Protein AF-A0A859FG77-F1 (afdb_monomer)

Organism: NCBI:txid2592382

Sequence (93 aa):
MTERDTLHLSIRRVFDWRGSTGIEIQPQQTDLLVYAGTIREALADLEQLMDERQQDAFIRAYKQYHIEPPMSVEEKWHIDESLQTWVAENKGS

pLDDT: mean 82.76, std 12.88, range [45.47, 94.69]

Mean predicted aligned error: 8.52 Å

Solvent-accessible surface area (backbone atoms only — not comparable to full-atom values): 5546 Å² total; per-residue (Å²): 141,65,87,87,60,56,37,48,31,42,34,33,63,43,70,50,99,84,70,49,68,32,28,38,41,31,44,76,92,54,92,57,74,33,77,23,79,39,70,68,55,27,50,52,55,44,53,52,54,34,60,74,67,68,59,56,89,74,57,74,83,36,76,45,78,45,77,48,74,80,68,54,73,64,58,50,50,55,50,54,53,52,51,53,51,52,51,61,68,59,72,78,112

Foldseek 3Di:
DDPVQEFEKEKEWDADPVRQIWIWIDTPVDPDIATDRDPVVRVVVVVVVCVVVVVDPSNPPHYDYDYDYDDDPVRVVVVVVVVVVVCVVPVVD

Radius of gyration: 16.98 Å; Cα contacts (8 Å, |Δi|>4): 112; chains: 1; bounding box: 41×40×39 Å

Structure (mmCIF, N/CA/C/O backbone):
data_AF-A0A859FG77-F1
#
_entry.id   AF-A0A859FG77-F1
#
loop_
_atom_site.group_PDB
_atom_site.id
_atom_site.type_symbol
_atom_site.label_atom_id
_atom_site.label_alt_id
_atom_site.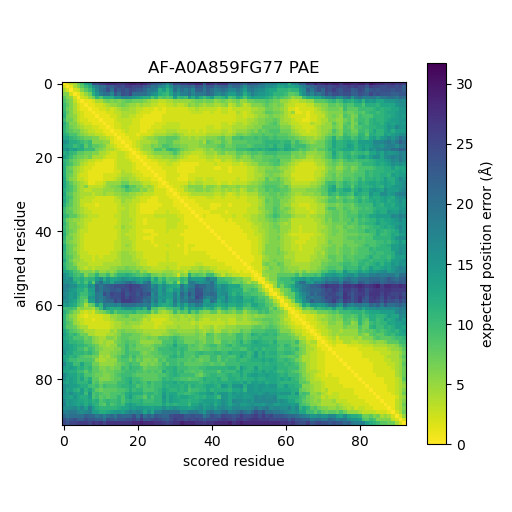label_comp_id
_atom_site.label_asym_id
_atom_site.label_entity_id
_atom_site.label_seq_id
_atom_site.pdbx_PDB_ins_code
_atom_site.Cartn_x
_atom_site.Cartn_y
_atom_site.Cartn_z
_atom_site.occupancy
_atom_site.B_iso_or_equiv
_atom_site.auth_seq_id
_atom_site.auth_comp_id
_atom_site.auth_asym_id
_atom_site.auth_atom_id
_atom_site.pdbx_PDB_model_num
ATOM 1 N N . MET A 1 1 ? 0.442 -26.409 -11.989 1.00 45.47 1 MET A N 1
ATOM 2 C CA . MET A 1 1 ? 0.573 -25.202 -11.152 1.00 45.47 1 MET A CA 1
ATOM 3 C C . MET A 1 1 ? 0.611 -24.021 -12.084 1.00 45.47 1 MET A C 1
ATOM 5 O O . MET A 1 1 ? 1.571 -23.875 -12.825 1.00 45.47 1 MET A O 1
ATOM 9 N N . THR A 1 2 ? -0.475 -23.272 -12.141 1.00 49.22 2 THR A N 1
ATOM 10 C CA . THR A 1 2 ? -0.589 -22.065 -12.963 1.00 49.22 2 THR A CA 1
ATOM 11 C C . THR A 1 2 ? -0.566 -20.867 -12.024 1.00 49.22 2 THR A C 1
ATOM 13 O O . THR A 1 2 ? -1.099 -20.982 -10.930 1.00 49.22 2 THR A O 1
ATOM 16 N N . GLU A 1 3 ? -0.026 -19.724 -12.451 1.00 53.06 3 GLU A N 1
ATOM 17 C CA . GLU A 1 3 ? -0.073 -18.410 -11.760 1.00 53.06 3 GLU A CA 1
ATOM 18 C C . GLU A 1 3 ? -1.468 -17.971 -11.260 1.00 53.06 3 GLU A C 1
ATOM 20 O O . GLU A 1 3 ? -1.600 -16.946 -10.604 1.00 53.06 3 GLU A O 1
ATOM 25 N N . ARG A 1 4 ? -2.517 -18.740 -11.560 1.00 55.16 4 ARG A N 1
ATOM 26 C CA . ARG A 1 4 ? -3.922 -18.462 -11.265 1.00 55.16 4 ARG A CA 1
ATOM 27 C C . ARG A 1 4 ? -4.292 -18.490 -9.776 1.00 55.16 4 ARG A C 1
ATOM 29 O O . ARG A 1 4 ? -5.380 -18.028 -9.462 1.00 55.16 4 ARG A O 1
ATOM 36 N N . ASP A 1 5 ? -3.405 -18.954 -8.891 1.00 65.94 5 ASP A N 1
ATOM 37 C CA . ASP A 1 5 ? -3.727 -19.181 -7.469 1.00 65.94 5 ASP A CA 1
ATOM 38 C C . ASP A 1 5 ? -2.963 -18.254 -6.490 1.00 65.94 5 ASP A C 1
ATOM 40 O O . ASP A 1 5 ? -3.002 -18.470 -5.277 1.00 65.94 5 ASP A O 1
ATOM 44 N N . THR A 1 6 ? -2.251 -17.231 -6.983 1.00 74.81 6 THR A N 1
ATOM 45 C CA . THR A 1 6 ? -1.498 -16.276 -6.141 1.00 74.81 6 THR A CA 1
ATOM 46 C C . THR A 1 6 ? -2.319 -15.020 -5.850 1.00 74.81 6 THR A C 1
ATOM 48 O O . THR A 1 6 ? -2.808 -14.366 -6.772 1.00 74.81 6 THR A O 1
ATOM 51 N N . LEU A 1 7 ? -2.410 -14.616 -4.576 1.00 80.44 7 LEU A N 1
ATOM 52 C CA . LEU A 1 7 ? -2.961 -13.307 -4.215 1.00 80.44 7 LEU A CA 1
ATOM 53 C C . LEU A 1 7 ? -1.922 -12.220 -4.433 1.00 80.44 7 LEU A C 1
ATOM 55 O O . LEU A 1 7 ? -0.870 -12.240 -3.793 1.00 80.44 7 LEU A O 1
ATOM 59 N N . HIS A 1 8 ? -2.238 -11.236 -5.266 1.00 87.75 8 HIS A N 1
ATOM 60 C CA . HIS A 1 8 ? -1.383 -10.068 -5.433 1.00 87.75 8 HIS A CA 1
ATOM 61 C C . HIS A 1 8 ? -1.880 -8.954 -4.519 1.00 87.75 8 HIS A C 1
ATOM 63 O O . HIS A 1 8 ? -2.993 -8.460 -4.684 1.00 87.75 8 HIS A O 1
ATOM 69 N N . LEU A 1 9 ? -1.054 -8.577 -3.548 1.00 89.69 9 LEU A N 1
ATOM 70 C CA . LEU A 1 9 ? -1.355 -7.560 -2.547 1.00 89.69 9 LEU A CA 1
ATOM 71 C C . LEU A 1 9 ? -0.496 -6.329 -2.807 1.00 89.69 9 LEU A C 1
ATOM 73 O O . LEU A 1 9 ? 0.725 -6.390 -2.660 1.00 89.69 9 LEU A O 1
ATOM 77 N N . SER A 1 10 ? -1.128 -5.214 -3.150 1.00 92.88 10 SER A N 1
ATOM 78 C CA . SER A 1 10 ? -0.485 -3.905 -3.093 1.00 92.88 10 SER A CA 1
ATOM 79 C C . SER A 1 10 ? -0.435 -3.444 -1.637 1.00 92.88 10 SER A C 1
ATOM 81 O O . SER A 1 10 ? -1.448 -3.480 -0.940 1.00 92.88 10 SER A O 1
ATOM 83 N N . ILE A 1 11 ? 0.745 -3.044 -1.170 1.00 93.06 11 ILE A N 1
ATOM 84 C CA . ILE A 1 11 ? 0.985 -2.523 0.177 1.00 93.06 11 ILE A CA 1
ATOM 85 C C . ILE A 1 11 ? 1.621 -1.152 0.041 1.00 93.06 11 ILE A C 1
ATOM 87 O O . ILE A 1 11 ? 2.680 -1.032 -0.573 1.00 93.06 11 ILE A O 1
ATOM 91 N N . ARG A 1 12 ? 1.046 -0.142 0.692 1.00 92.38 12 ARG A N 1
ATOM 92 C CA . ARG A 1 12 ? 1.660 1.186 0.766 1.00 92.38 12 ARG A CA 1
ATOM 93 C C . ARG A 1 12 ? 1.606 1.771 2.164 1.00 92.38 12 ARG A C 1
ATOM 95 O O . ARG A 1 12 ? 0.742 1.436 2.976 1.00 92.38 12 ARG A O 1
ATOM 102 N N . ARG A 1 13 ? 2.538 2.680 2.441 1.00 90.94 13 ARG A N 1
ATOM 103 C CA . ARG A 1 13 ? 2.490 3.506 3.648 1.00 90.94 13 ARG A CA 1
ATOM 104 C C . ARG A 1 13 ? 1.563 4.690 3.402 1.00 90.94 13 ARG A C 1
ATOM 106 O O . ARG A 1 13 ? 1.692 5.363 2.385 1.00 90.94 13 ARG A O 1
ATOM 113 N N . VAL A 1 14 ? 0.668 4.956 4.344 1.00 90.19 14 VAL A N 1
ATOM 114 C CA . VAL A 1 14 ? -0.295 6.061 4.260 1.00 90.19 14 VAL A CA 1
ATOM 115 C C . VAL A 1 14 ? -0.185 6.987 5.460 1.00 90.19 14 VAL A C 1
ATOM 117 O O . VAL A 1 14 ? 0.316 6.601 6.520 1.00 90.19 14 VAL A O 1
ATOM 120 N N . PHE A 1 15 ? -0.661 8.214 5.275 1.00 88.19 15 PHE A N 1
ATOM 121 C CA . PHE A 1 15 ? -0.679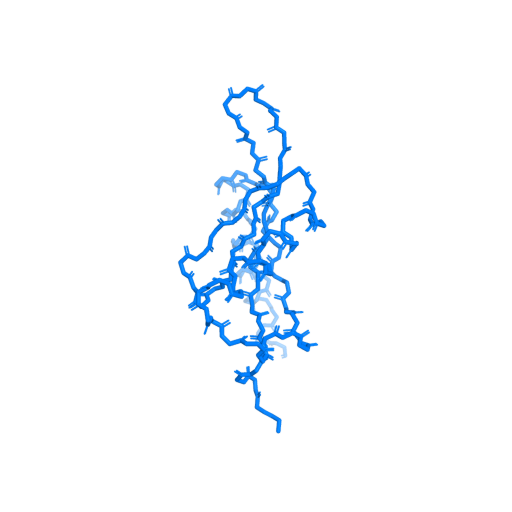 9.258 6.289 1.00 88.19 15 PHE A CA 1
ATOM 122 C C . PHE A 1 15 ? -2.101 9.800 6.401 1.00 88.19 15 PHE A C 1
ATOM 124 O O . PHE A 1 15 ? -2.729 10.086 5.382 1.00 88.19 15 PHE A O 1
ATOM 131 N N . ASP A 1 16 ? -2.621 9.920 7.619 1.00 84.12 16 ASP A N 1
ATOM 132 C CA . ASP A 1 16 ? -3.912 10.568 7.834 1.00 84.12 16 ASP A CA 1
ATOM 133 C C . ASP A 1 16 ? -3.768 12.103 7.870 1.00 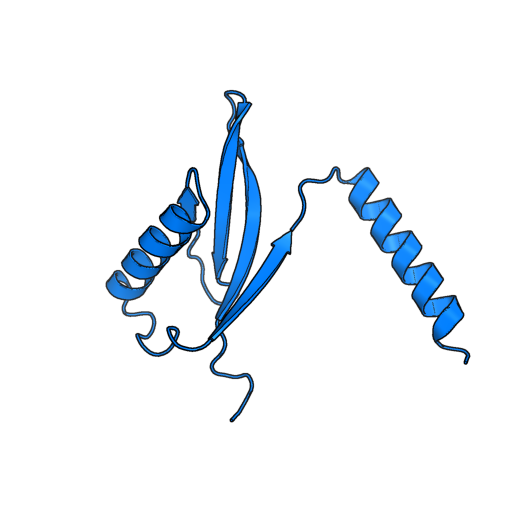84.12 16 ASP A C 1
ATOM 135 O O . ASP A 1 16 ? -2.671 12.667 7.905 1.00 84.12 16 ASP A O 1
ATOM 139 N N . TRP A 1 17 ? -4.902 12.801 7.898 1.00 83.62 17 TRP A N 1
ATOM 140 C CA . TRP A 1 17 ? -4.954 14.266 7.976 1.00 83.62 17 TRP A CA 1
ATOM 141 C C . TRP A 1 17 ? -4.403 14.848 9.291 1.00 83.62 17 TRP A C 1
ATOM 143 O O . TRP A 1 17 ? -4.220 16.060 9.392 1.00 83.62 17 TRP A O 1
ATOM 153 N N . ARG A 1 18 ? -4.148 14.010 10.304 1.00 88.31 18 ARG A N 1
ATOM 154 C CA . ARG A 1 18 ? -3.517 14.374 11.582 1.00 88.31 18 ARG A CA 1
ATOM 155 C C . ARG A 1 18 ? -2.013 14.083 11.594 1.00 88.31 18 ARG A C 1
ATOM 157 O O . ARG A 1 18 ? -1.367 14.349 12.604 1.00 88.31 18 ARG A O 1
ATOM 164 N N . GLY A 1 19 ? -1.454 13.565 10.499 1.00 82.12 19 GLY A N 1
ATOM 165 C CA . GLY A 1 19 ? -0.052 13.163 10.400 1.00 82.12 19 GLY A CA 1
ATOM 166 C C . GLY A 1 19 ? 0.253 11.788 11.009 1.00 82.12 19 GLY A C 1
ATOM 167 O O . GLY A 1 19 ? 1.423 11.418 11.105 1.00 82.12 19 GLY A O 1
ATOM 168 N N . SER A 1 20 ? -0.760 11.019 11.415 1.00 87.25 20 SER A N 1
ATOM 169 C CA . SER A 1 20 ? -0.586 9.629 11.847 1.00 87.25 20 SER A CA 1
ATOM 170 C C . SER A 1 20 ? -0.174 8.771 10.654 1.00 87.25 20 SER A C 1
ATOM 172 O O . SER A 1 20 ? -0.637 8.995 9.537 1.00 87.25 20 SER A O 1
ATOM 174 N N . THR A 1 21 ? 0.668 7.763 10.879 1.00 90.31 21 THR A N 1
ATOM 175 C CA . THR A 1 21 ? 1.104 6.845 9.816 1.00 90.31 21 THR A CA 1
ATOM 176 C C . THR A 1 21 ? 0.401 5.502 9.923 1.00 90.31 21 THR A C 1
ATOM 178 O O . THR A 1 21 ? 0.243 4.992 11.030 1.00 90.31 21 THR A O 1
ATOM 181 N N . GLY A 1 22 ? 0.090 4.892 8.787 1.00 92.38 22 GLY A N 1
ATOM 182 C CA . GLY A 1 22 ? -0.476 3.552 8.721 1.00 92.38 22 GLY A CA 1
ATOM 183 C C . GLY A 1 22 ? -0.017 2.780 7.493 1.00 92.38 22 GLY A C 1
ATOM 184 O O . GLY A 1 22 ? 0.828 3.230 6.712 1.00 92.38 22 GLY A O 1
ATOM 185 N N . ILE A 1 23 ? -0.597 1.600 7.348 1.00 94.12 23 ILE A N 1
ATOM 186 C CA . ILE A 1 23 ? -0.455 0.710 6.209 1.00 94.12 23 ILE A CA 1
ATOM 187 C C . ILE A 1 23 ? -1.806 0.611 5.527 1.00 94.12 23 ILE A C 1
ATOM 189 O O . ILE A 1 23 ? -2.826 0.410 6.182 1.00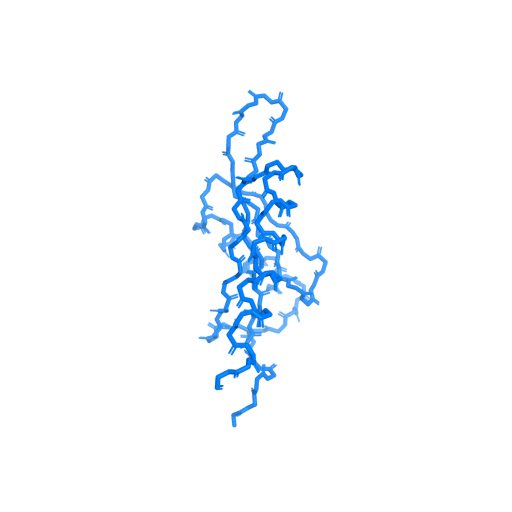 94.12 23 ILE A O 1
ATOM 193 N N . GLU A 1 24 ? -1.778 0.720 4.212 1.00 94.69 24 GLU A N 1
ATOM 194 C CA . GLU A 1 24 ? -2.886 0.351 3.353 1.00 94.69 24 GLU A CA 1
ATOM 195 C C . GLU A 1 24 ? -2.521 -0.936 2.614 1.00 94.69 24 GLU A C 1
ATOM 197 O O . GLU A 1 24 ? -1.400 -1.069 2.109 1.00 94.69 24 GLU A O 1
ATOM 202 N N . ILE A 1 25 ? -3.459 -1.883 2.573 1.00 93.81 25 ILE A N 1
ATOM 203 C CA . ILE A 1 25 ? -3.337 -3.111 1.792 1.00 93.81 25 ILE A CA 1
ATOM 204 C C . ILE A 1 25 ? -4.562 -3.304 0.900 1.00 93.81 25 ILE A C 1
ATOM 206 O O . ILE A 1 25 ? -5.703 -3.154 1.344 1.00 93.81 25 ILE A O 1
ATOM 210 N N . GLN A 1 26 ? -4.307 -3.653 -0.359 1.00 92.56 26 GLN A N 1
ATOM 211 C CA . GLN A 1 26 ? -5.329 -3.879 -1.374 1.00 92.56 26 GLN A CA 1
ATOM 212 C C . GLN A 1 26 ? -4.999 -5.126 -2.201 1.00 92.56 26 GLN A C 1
ATOM 214 O O . GLN A 1 26 ? -3.942 -5.168 -2.839 1.00 92.56 26 GLN A O 1
ATOM 219 N N . PRO A 1 27 ? -5.885 -6.132 -2.262 1.00 89.31 27 PRO A N 1
ATOM 220 C CA . PRO A 1 27 ? -5.777 -7.185 -3.260 1.00 89.31 27 PRO A CA 1
ATOM 221 C C . PRO A 1 27 ? -6.111 -6.644 -4.651 1.00 89.31 27 PRO A C 1
ATOM 223 O O . PRO A 1 27 ? -7.169 -6.050 -4.850 1.00 89.31 27 PRO A O 1
ATOM 226 N N . GLN A 1 28 ? -5.244 -6.891 -5.634 1.00 86.31 28 GLN A N 1
ATOM 227 C CA . GLN A 1 28 ? -5.386 -6.344 -6.993 1.00 86.31 28 GLN A CA 1
ATOM 228 C C . GLN A 1 28 ? -6.637 -6.843 -7.732 1.00 86.31 28 GLN A C 1
ATOM 230 O O . GLN A 1 28 ? -7.103 -6.205 -8.671 1.00 86.31 28 GLN A O 1
ATOM 235 N N . GLN A 1 29 ? -7.178 -7.990 -7.322 1.00 81.38 29 GLN A N 1
ATOM 236 C CA . GLN A 1 29 ? -8.335 -8.635 -7.940 1.00 81.38 29 GLN A CA 1
ATOM 237 C C . GLN A 1 29 ? -9.672 -8.220 -7.307 1.00 81.38 29 GLN A C 1
ATOM 239 O O . GLN A 1 29 ? -10.720 -8.687 -7.748 1.00 81.38 29 GLN A O 1
ATOM 244 N N . THR A 1 30 ? -9.655 -7.382 -6.265 1.00 81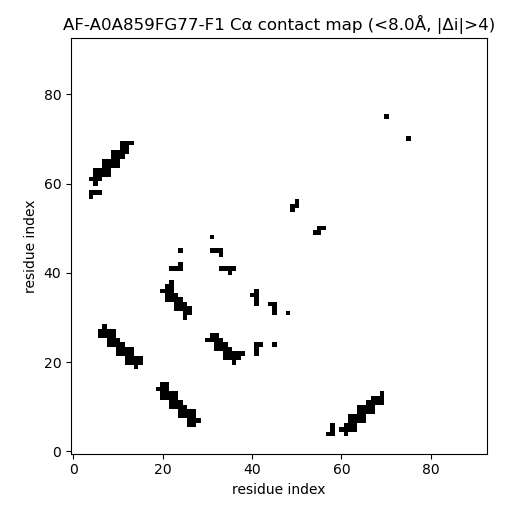.62 30 THR A N 1
ATOM 245 C CA . THR A 1 30 ? -10.849 -7.052 -5.473 1.00 81.62 30 THR A CA 1
ATOM 246 C C . THR A 1 30 ? -10.974 -5.551 -5.227 1.00 81.62 30 THR A C 1
ATOM 248 O O . THR A 1 30 ? -10.006 -4.800 -5.319 1.00 81.62 30 THR A O 1
ATOM 251 N N . ASP A 1 31 ? -12.174 -5.121 -4.853 1.00 85.62 31 ASP A N 1
ATOM 252 C CA . ASP A 1 31 ? -12.472 -3.776 -4.355 1.00 85.62 31 ASP A CA 1
ATOM 253 C C . ASP A 1 31 ? -12.181 -3.612 -2.850 1.00 85.62 31 ASP A C 1
ATOM 255 O O . ASP A 1 31 ? -12.478 -2.566 -2.273 1.00 85.62 31 ASP A O 1
ATOM 259 N N . LEU A 1 32 ? -11.626 -4.640 -2.196 1.00 89.25 32 LEU A N 1
ATOM 260 C CA . LEU A 1 32 ? -11.311 -4.603 -0.774 1.00 89.25 32 LEU A CA 1
ATOM 261 C C . LEU A 1 32 ? -10.104 -3.709 -0.504 1.00 89.25 32 LEU A C 1
ATOM 263 O O . LEU A 1 32 ? -9.082 -3.795 -1.179 1.00 89.25 32 LEU A O 1
ATOM 267 N N . LEU A 1 33 ? -10.217 -2.888 0.534 1.00 91.81 33 LEU A N 1
ATOM 268 C CA . LEU A 1 33 ? -9.166 -1.987 0.976 1.00 91.81 33 LEU A CA 1
ATOM 269 C C . LEU A 1 33 ? -9.145 -1.961 2.498 1.00 91.81 33 LEU A C 1
ATOM 271 O O . LEU A 1 33 ? -10.183 -1.741 3.124 1.00 91.81 33 LEU A O 1
ATOM 275 N N . VAL A 1 34 ? -7.972 -2.171 3.088 1.00 93.75 34 VAL A N 1
ATOM 276 C CA . VAL A 1 34 ? -7.800 -2.189 4.543 1.00 93.75 34 VAL A CA 1
ATOM 277 C C . VAL A 1 34 ? -6.740 -1.184 4.960 1.00 93.75 34 VAL A C 1
ATOM 279 O O . VAL A 1 34 ? -5.664 -1.126 4.367 1.00 93.75 34 VAL A O 1
ATOM 282 N N . TYR A 1 35 ? -7.048 -0.433 6.017 1.00 94.06 35 TYR A N 1
ATOM 283 C CA . TYR A 1 35 ? -6.153 0.519 6.663 1.00 94.06 35 TYR A CA 1
ATOM 284 C C . TYR A 1 35 ? -5.885 0.083 8.099 1.00 94.06 35 TYR A C 1
ATOM 286 O O . TYR A 1 35 ? -6.827 -0.062 8.873 1.00 94.06 35 TYR A O 1
ATOM 294 N N . ALA A 1 36 ? -4.616 -0.067 8.477 1.00 94.19 36 ALA A N 1
ATOM 295 C CA . ALA A 1 36 ? -4.249 -0.415 9.847 1.00 94.19 36 ALA A CA 1
ATOM 296 C C . ALA A 1 36 ? -2.938 0.242 10.296 1.00 94.19 36 ALA A C 1
ATOM 298 O O . ALA A 1 36 ? -2.187 0.791 9.488 1.00 94.19 36 ALA A O 1
ATOM 299 N N . GLY A 1 37 ? -2.638 0.181 11.596 1.00 92.12 37 GLY A N 1
ATOM 300 C CA . GLY A 1 37 ? -1.385 0.709 12.142 1.00 92.12 37 GLY A CA 1
ATOM 301 C C . GLY A 1 37 ? -0.173 -0.132 11.740 1.00 92.12 37 GLY A C 1
ATOM 302 O O . GLY A 1 37 ? 0.938 0.382 11.597 1.00 92.12 37 GLY A O 1
ATOM 303 N N . THR A 1 38 ? -0.384 -1.429 11.518 1.00 91.62 38 THR A N 1
ATOM 304 C CA . THR A 1 38 ? 0.667 -2.383 11.157 1.00 91.62 38 THR A CA 1
ATOM 305 C C . THR A 1 38 ? 0.237 -3.319 10.027 1.00 91.62 38 THR A C 1
ATOM 307 O O . THR A 1 38 ? -0.944 -3.585 9.830 1.00 91.62 38 THR A O 1
ATOM 310 N N . ILE A 1 39 ? 1.214 -3.900 9.316 1.00 90.19 39 ILE A N 1
ATOM 311 C CA . ILE A 1 39 ? 0.960 -4.934 8.291 1.00 90.19 39 ILE A CA 1
ATOM 312 C C . ILE A 1 39 ? 0.211 -6.133 8.889 1.00 90.19 39 ILE A C 1
ATOM 314 O O . ILE A 1 39 ? -0.626 -6.735 8.227 1.00 90.19 39 ILE A O 1
ATOM 318 N N . ARG A 1 40 ? 0.512 -6.494 10.143 1.00 91.69 40 ARG A N 1
ATOM 319 C CA . ARG A 1 40 ? -0.111 -7.642 10.809 1.00 91.69 40 ARG A CA 1
ATOM 320 C C . ARG A 1 40 ? -1.609 -7.430 11.008 1.00 91.69 40 ARG A C 1
ATOM 322 O O . ARG A 1 40 ? -2.378 -8.330 10.701 1.00 91.69 40 ARG A O 1
ATOM 329 N N . GLU A 1 41 ? -1.989 -6.262 11.515 1.00 94.31 41 GLU A N 1
ATOM 330 C CA . GLU A 1 41 ? -3.394 -5.878 11.684 1.00 94.31 41 GLU A CA 1
ATOM 331 C C . GLU A 1 41 ? -4.092 -5.815 10.324 1.00 94.31 41 GLU A C 1
ATOM 333 O O . GLU A 1 41 ? -5.123 -6.447 10.143 1.00 94.31 41 GLU A O 1
ATOM 338 N N . ALA A 1 42 ? -3.460 -5.179 9.331 1.00 92.12 42 ALA A N 1
ATOM 339 C CA . ALA A 1 42 ? -4.023 -5.064 7.988 1.00 92.12 42 ALA A CA 1
ATOM 340 C C . ALA A 1 42 ? -4.297 -6.433 7.337 1.00 92.12 42 ALA A C 1
ATOM 342 O O . ALA A 1 42 ? -5.309 -6.617 6.668 1.00 92.12 42 ALA A O 1
ATOM 343 N N . LEU A 1 43 ? -3.40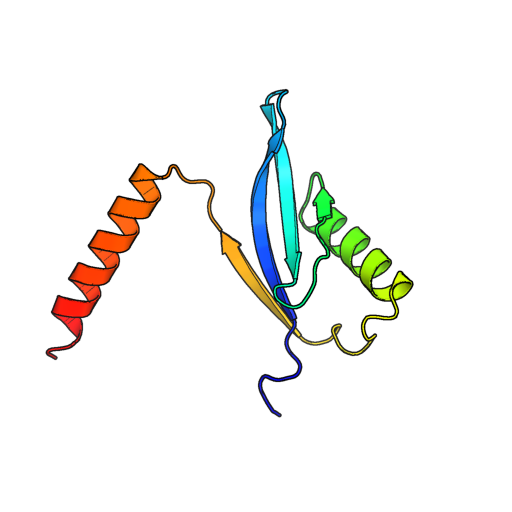5 -7.411 7.529 1.00 90.50 43 LEU A N 1
ATOM 344 C CA . LEU A 1 43 ? -3.596 -8.769 7.017 1.00 90.50 43 LEU A CA 1
ATOM 345 C C . LEU A 1 43 ? -4.707 -9.523 7.753 1.00 90.50 43 LEU A C 1
ATOM 347 O O . LEU A 1 43 ? -5.449 -10.252 7.103 1.00 90.50 43 LEU A O 1
ATOM 351 N N . ALA A 1 44 ? -4.816 -9.361 9.074 1.00 90.69 44 ALA A N 1
ATOM 352 C CA . ALA A 1 44 ? -5.864 -10.004 9.863 1.00 90.69 44 ALA A CA 1
ATOM 353 C C . ALA A 1 44 ? -7.254 -9.474 9.478 1.00 90.69 44 ALA A C 1
ATOM 355 O O . ALA A 1 44 ? -8.162 -10.261 9.213 1.00 90.69 44 ALA A O 1
ATOM 356 N N . ASP A 1 45 ? -7.387 -8.152 9.365 1.00 92.88 45 ASP A N 1
ATOM 357 C CA . ASP A 1 45 ? -8.625 -7.494 8.947 1.00 92.88 45 ASP A CA 1
ATOM 358 C C . ASP A 1 45 ? -8.998 -7.879 7.506 1.00 92.88 45 ASP A C 1
ATOM 360 O O . ASP A 1 45 ? -10.160 -8.156 7.207 1.00 92.88 45 ASP A O 1
ATOM 364 N N . LEU A 1 46 ? -8.010 -7.959 6.605 1.00 89.62 46 LEU A N 1
ATOM 365 C CA . LEU A 1 46 ? -8.231 -8.395 5.227 1.00 89.62 46 LEU A CA 1
ATOM 366 C C . LEU A 1 46 ? -8.710 -9.850 5.156 1.00 89.62 46 LEU A C 1
ATOM 368 O O . LEU A 1 46 ? -9.649 -10.142 4.421 1.00 89.62 46 LEU A O 1
ATOM 372 N N . GLU A 1 47 ? -8.089 -10.757 5.914 1.00 86.94 47 GLU A N 1
ATOM 373 C CA . GLU A 1 47 ? -8.509 -12.162 5.975 1.00 86.94 47 GLU A CA 1
ATOM 374 C C . GLU A 1 47 ? -9.952 -12.293 6.473 1.00 86.94 47 GLU A C 1
ATOM 376 O O . GLU A 1 47 ? -10.734 -13.031 5.874 1.00 86.94 47 GLU A O 1
ATOM 381 N N . GLN A 1 48 ? -10.334 -11.519 7.494 1.00 88.31 48 GLN A N 1
ATOM 382 C CA . GLN A 1 48 ? -11.712 -11.486 7.979 1.00 88.31 48 GLN A CA 1
ATOM 383 C C . GLN A 1 48 ? -12.692 -10.995 6.898 1.00 88.31 48 GLN A C 1
ATOM 385 O O . GLN A 1 48 ? -13.721 -11.629 6.665 1.00 88.31 48 GLN A O 1
ATOM 390 N N . LEU A 1 49 ? -12.376 -9.897 6.206 1.00 88.00 49 LEU A N 1
ATOM 391 C CA . LEU A 1 49 ? -13.245 -9.340 5.161 1.00 88.00 49 LEU A CA 1
ATOM 392 C C . LEU A 1 49 ? -13.406 -10.280 3.959 1.00 88.00 49 LEU A C 1
ATOM 394 O O . LEU A 1 49 ? -14.491 -10.371 3.380 1.00 88.00 49 LEU A O 1
ATOM 398 N N . MET A 1 50 ? -12.336 -10.976 3.572 1.00 83.56 50 MET A N 1
ATOM 399 C CA . MET A 1 50 ? -12.378 -11.959 2.487 1.00 83.56 50 MET A CA 1
ATOM 400 C C . MET A 1 50 ? -13.244 -13.170 2.857 1.00 83.56 50 MET A C 1
ATOM 402 O O . MET A 1 50 ? -14.047 -13.618 2.033 1.00 83.56 50 MET A O 1
ATOM 406 N N . ASP A 1 51 ? -13.143 -13.642 4.105 1.00 83.69 51 ASP A N 1
ATOM 407 C CA . ASP A 1 51 ? -13.983 -14.720 4.634 1.00 83.69 51 ASP A CA 1
ATOM 408 C C . ASP A 1 51 ? -15.471 -14.319 4.651 1.00 83.69 51 ASP A C 1
ATOM 410 O O . ASP A 1 51 ? -16.325 -15.080 4.188 1.00 83.69 51 ASP A O 1
ATOM 414 N N . GLU A 1 52 ? -15.795 -13.108 5.122 1.00 84.00 52 GLU A N 1
ATOM 415 C CA . GLU A 1 52 ? -17.170 -12.587 5.180 1.00 84.00 52 GLU A CA 1
ATOM 416 C C . GLU A 1 52 ? -17.822 -12.474 3.794 1.00 84.00 52 GLU A C 1
ATOM 418 O O . GLU A 1 52 ? -19.019 -12.731 3.642 1.00 84.00 52 GLU A O 1
ATOM 423 N N . ARG A 1 53 ? -17.044 -12.123 2.761 1.00 78.06 53 ARG A N 1
ATOM 424 C CA . ARG A 1 53 ? -17.542 -11.981 1.384 1.00 78.06 53 ARG A CA 1
ATOM 425 C C . ARG A 1 53 ? -17.589 -13.291 0.594 1.00 78.06 53 ARG A C 1
ATOM 427 O O . ARG A 1 53 ? -17.922 -13.252 -0.590 1.00 78.06 53 ARG A O 1
ATOM 434 N N . GLN A 1 54 ? -17.259 -14.430 1.213 1.00 70.56 54 GLN A N 1
ATOM 435 C CA . GLN A 1 54 ? -17.076 -15.718 0.527 1.00 70.56 54 GLN A CA 1
ATOM 436 C C . GLN A 1 54 ? -16.132 -15.605 -0.686 1.00 70.56 54 GLN A C 1
ATOM 438 O O . GLN A 1 54 ? -16.261 -16.352 -1.656 1.00 70.56 54 GLN A O 1
ATOM 443 N N . GLN A 1 55 ? -15.185 -14.659 -0.646 1.00 65.81 55 GLN A N 1
ATOM 444 C CA . GLN A 1 55 ? -14.170 -14.484 -1.682 1.00 65.81 55 GLN A CA 1
ATOM 445 C C . GLN A 1 55 ? -13.056 -15.504 -1.425 1.00 65.81 55 GLN A C 1
ATOM 447 O O . GLN A 1 55 ? -12.014 -15.186 -0.868 1.00 65.81 55 GLN A O 1
ATOM 452 N N . ASP A 1 56 ? -13.373 -16.754 -1.771 1.00 59.94 56 ASP A N 1
ATOM 453 C CA . ASP A 1 56 ? -12.548 -17.962 -1.797 1.00 59.94 56 ASP A CA 1
ATOM 454 C C . ASP A 1 56 ? -11.503 -18.147 -0.677 1.00 59.94 56 ASP A C 1
ATOM 456 O O . ASP A 1 56 ? -10.401 -17.598 -0.671 1.00 59.94 56 ASP A O 1
ATOM 460 N N . ALA A 1 57 ? -11.774 -19.144 0.172 1.00 53.00 57 ALA A N 1
ATOM 461 C CA . ALA A 1 57 ? -10.843 -19.748 1.129 1.00 53.00 57 ALA A CA 1
ATOM 462 C C . ALA A 1 57 ? -9.544 -20.317 0.499 1.00 53.00 57 ALA A C 1
ATOM 464 O O . ALA A 1 57 ? -8.632 -20.728 1.220 1.00 53.00 57 ALA A O 1
ATOM 465 N N . PHE A 1 58 ? -9.441 -20.351 -0.836 1.00 49.16 58 PHE A N 1
ATOM 466 C CA . PHE A 1 58 ? -8.309 -20.907 -1.585 1.00 49.16 58 PHE A CA 1
ATOM 467 C C . PHE A 1 58 ? -7.085 -19.972 -1.635 1.00 49.16 58 PHE A C 1
ATOM 469 O O . PHE A 1 58 ? -5.962 -20.418 -1.865 1.00 49.16 58 PHE A O 1
ATOM 476 N N . ILE A 1 59 ? -7.274 -18.687 -1.323 1.00 54.56 59 ILE A N 1
ATOM 477 C CA . ILE A 1 59 ? -6.277 -17.610 -1.450 1.00 54.56 59 ILE A CA 1
ATOM 478 C C . ILE A 1 59 ? -5.273 -17.584 -0.261 1.00 54.56 59 ILE A C 1
ATOM 480 O O . ILE A 1 59 ? -4.560 -16.620 0.006 1.00 54.56 59 ILE A O 1
ATOM 484 N N . ARG A 1 60 ? -5.183 -18.668 0.516 1.00 56.50 60 ARG A N 1
ATOM 485 C CA . ARG A 1 60 ? -4.372 -18.696 1.749 1.00 56.50 60 ARG A CA 1
ATOM 486 C C . ARG A 1 60 ? -2.943 -19.211 1.568 1.00 56.50 60 ARG A C 1
ATOM 488 O O . ARG A 1 60 ? -2.123 -18.989 2.454 1.00 56.50 60 ARG A O 1
ATOM 495 N N . ALA A 1 61 ? -2.616 -19.871 0.455 1.00 59.28 61 ALA A N 1
ATOM 496 C CA . ALA A 1 61 ? -1.318 -20.539 0.317 1.00 59.28 61 ALA A CA 1
ATOM 497 C C . ALA A 1 61 ? -0.188 -19.626 -0.196 1.00 59.28 61 ALA A C 1
ATOM 499 O O . ALA A 1 61 ? 0.946 -19.763 0.262 1.00 59.28 61 ALA A O 1
ATOM 500 N N . TYR A 1 62 ? -0.474 -18.685 -1.105 1.00 65.44 62 TYR A N 1
ATOM 501 C CA . TYR A 1 62 ? 0.559 -17.859 -1.739 1.00 65.44 62 TYR A CA 1
ATOM 502 C C . TYR A 1 62 ? 0.126 -16.396 -1.869 1.00 65.44 62 TYR A C 1
ATOM 504 O O . TYR A 1 62 ? -0.840 -16.072 -2.556 1.00 65.44 62 TYR A O 1
ATOM 512 N N . LYS A 1 63 ? 0.879 -15.508 -1.210 1.00 77.00 63 LYS A N 1
ATOM 513 C CA . LYS A 1 63 ? 0.721 -14.050 -1.277 1.00 77.00 63 LYS A CA 1
ATOM 514 C C . LYS A 1 63 ? 1.961 -13.455 -1.941 1.00 77.00 63 LYS A C 1
ATOM 516 O O . LYS A 1 63 ? 3.075 -13.674 -1.465 1.00 77.00 63 LYS A O 1
ATOM 521 N N . GLN A 1 64 ? 1.771 -12.699 -3.015 1.00 86.25 64 GLN A N 1
ATOM 522 C CA . GLN A 1 64 ? 2.800 -11.867 -3.623 1.00 86.25 64 GLN A CA 1
ATOM 523 C C . GLN A 1 64 ? 2.561 -10.417 -3.219 1.00 86.25 64 GLN A C 1
ATOM 525 O O . GLN A 1 64 ? 1.493 -9.857 -3.457 1.00 86.25 64 GLN A O 1
ATOM 530 N N . TYR A 1 65 ? 3.576 -9.810 -2.617 1.00 87.88 65 TYR A N 1
ATOM 531 C CA . TYR A 1 65 ? 3.507 -8.439 -2.137 1.00 87.88 65 TYR A CA 1
ATOM 532 C C . TYR A 1 65 ? 4.135 -7.492 -3.152 1.00 87.88 65 TYR A C 1
ATOM 534 O O . TYR A 1 65 ? 5.295 -7.654 -3.532 1.00 87.88 65 TYR A O 1
ATOM 542 N N . HIS A 1 66 ? 3.372 -6.489 -3.561 1.00 90.25 66 HIS A N 1
ATOM 543 C CA . HIS A 1 66 ? 3.851 -5.337 -4.300 1.00 90.25 66 HIS A CA 1
ATOM 544 C C . HIS A 1 66 ? 3.923 -4.155 -3.334 1.00 90.25 66 HIS A C 1
ATOM 546 O O . HIS A 1 66 ? 2.897 -3.654 -2.883 1.00 90.25 66 HIS A O 1
ATOM 552 N N . ILE A 1 67 ? 5.138 -3.756 -2.962 1.00 87.94 67 ILE A N 1
ATOM 553 C CA . ILE A 1 67 ? 5.354 -2.657 -2.018 1.00 87.94 67 ILE A CA 1
ATOM 554 C C . ILE A 1 67 ? 5.473 -1.360 -2.812 1.00 87.94 67 ILE A C 1
ATOM 556 O O . ILE A 1 67 ? 6.428 -1.185 -3.565 1.00 87.94 67 ILE A O 1
ATOM 560 N N . GLU A 1 68 ? 4.533 -0.448 -2.600 1.00 85.50 68 GLU A N 1
ATOM 561 C CA . GLU A 1 68 ? 4.578 0.910 -3.127 1.00 85.50 68 GLU A CA 1
ATOM 562 C C . GLU A 1 68 ? 5.236 1.829 -2.085 1.00 85.50 68 GLU A C 1
ATOM 564 O O . GLU A 1 68 ? 4.664 2.083 -1.014 1.00 85.50 68 GLU A O 1
ATOM 569 N N . PRO A 1 69 ? 6.467 2.301 -2.342 1.00 81.44 69 PRO A N 1
ATOM 570 C CA . 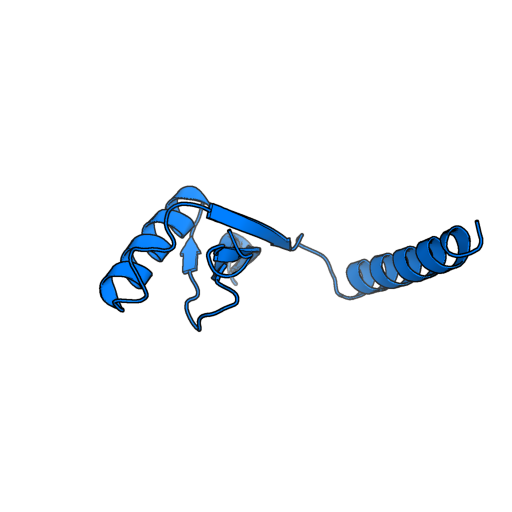PRO A 1 69 ? 7.155 3.186 -1.418 1.00 81.44 69 PRO A CA 1
ATOM 571 C C . PRO A 1 69 ? 6.458 4.55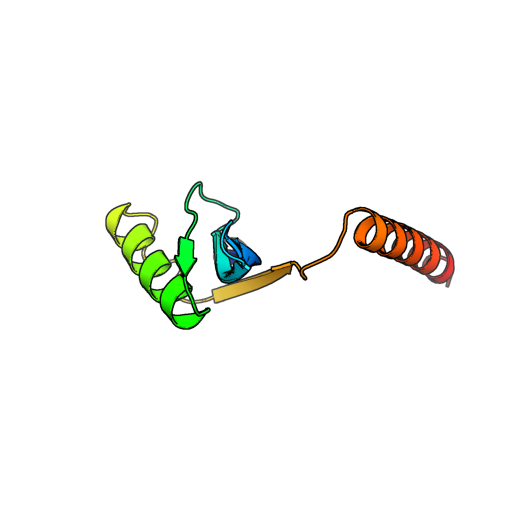6 -1.356 1.00 81.44 69 PRO A C 1
ATOM 573 O O . PRO A 1 69 ? 5.941 5.033 -2.367 1.00 81.44 69 PRO A O 1
ATOM 576 N N . PRO A 1 70 ? 6.459 5.223 -0.186 1.00 78.38 70 PRO A N 1
ATOM 577 C CA . PRO A 1 70 ? 5.978 6.592 -0.091 1.00 78.38 70 PRO A CA 1
ATOM 578 C C . PRO A 1 70 ? 6.927 7.496 -0.876 1.00 78.38 70 PRO A C 1
ATOM 580 O O . PRO A 1 70 ? 8.105 7.597 -0.536 1.00 78.38 70 PRO A O 1
ATOM 583 N N . MET A 1 71 ? 6.414 8.129 -1.925 1.00 83.56 71 MET A N 1
ATOM 584 C CA . MET A 1 71 ? 7.199 9.011 -2.779 1.00 83.56 71 MET A CA 1
ATOM 585 C C . MET A 1 71 ? 6.331 10.109 -3.380 1.00 83.56 71 MET A C 1
ATOM 587 O O . MET A 1 71 ? 5.122 9.935 -3.563 1.00 83.56 71 MET A O 1
ATOM 591 N N . SER A 1 72 ? 6.948 11.245 -3.681 1.00 84.00 72 SER A N 1
ATOM 592 C CA . SER A 1 72 ? 6.306 12.322 -4.422 1.00 84.00 72 SER A CA 1
ATOM 593 C C . SER A 1 72 ? 6.109 11.935 -5.892 1.00 84.00 72 SER A C 1
ATOM 595 O O . SER A 1 72 ? 6.736 11.012 -6.420 1.00 84.00 72 SER A O 1
ATOM 597 N N . VAL A 1 73 ? 5.236 12.671 -6.584 1.00 84.06 73 VAL A N 1
ATOM 598 C CA . VAL A 1 73 ? 5.035 12.509 -8.034 1.00 84.06 73 VAL A CA 1
ATOM 599 C C . VAL A 1 73 ? 6.338 12.771 -8.799 1.00 84.06 73 VAL A C 1
ATOM 601 O O . VAL A 1 73 ? 6.634 12.070 -9.763 1.00 84.06 73 VAL A O 1
ATOM 604 N N . GLU A 1 74 ? 7.135 13.740 -8.347 1.00 91.06 74 GLU A N 1
ATOM 605 C CA . GLU A 1 74 ? 8.426 14.095 -8.948 1.00 91.06 74 GLU A CA 1
ATOM 606 C C . GLU A 1 74 ? 9.467 12.990 -8.737 1.00 91.06 74 GLU A C 1
ATOM 608 O O . GLU A 1 74 ? 10.153 12.601 -9.680 1.00 91.06 74 GLU A O 1
ATOM 613 N N . GLU A 1 75 ? 9.543 12.422 -7.529 1.00 86.69 75 GLU A N 1
ATOM 614 C CA . GLU A 1 75 ? 10.424 11.286 -7.228 1.00 86.69 75 GLU A CA 1
ATOM 615 C C . GLU A 1 75 ? 10.066 10.068 -8.079 1.00 86.69 75 GLU A C 1
ATOM 617 O O . GLU A 1 75 ? 10.947 9.428 -8.656 1.00 86.69 75 GLU A O 1
ATOM 622 N N . LYS A 1 76 ? 8.768 9.771 -8.204 1.00 87.19 76 LYS A N 1
ATOM 623 C CA . LYS A 1 76 ? 8.293 8.696 -9.074 1.00 87.19 76 LYS A CA 1
ATOM 624 C C . LYS A 1 76 ? 8.709 8.927 -10.525 1.00 87.19 76 LYS A C 1
ATOM 626 O O . LYS A 1 76 ? 9.232 8.013 -11.157 1.00 87.19 76 LYS A O 1
ATOM 631 N N . TRP A 1 77 ? 8.487 10.134 -11.040 1.00 92.00 77 TRP A N 1
ATOM 632 C CA . TRP A 1 77 ? 8.815 10.475 -12.420 1.00 92.00 77 TRP A CA 1
ATOM 633 C C . TRP A 1 77 ? 10.310 10.294 -12.712 1.00 92.00 77 TRP A C 1
ATOM 635 O O . TRP A 1 77 ? 10.665 9.630 -13.684 1.00 92.00 77 TRP A O 1
ATOM 645 N N . HIS A 1 78 ? 11.184 10.775 -11.825 1.00 92.06 78 HIS A N 1
ATOM 646 C CA . HIS A 1 78 ? 12.630 10.604 -11.974 1.00 92.06 78 HIS A CA 1
ATOM 647 C C . HIS A 1 78 ? 13.079 9.139 -11.958 1.00 92.06 78 HIS A C 1
ATOM 649 O O . HIS A 1 78 ? 13.985 8.760 -12.707 1.00 92.06 78 HIS A O 1
ATOM 655 N N . ILE A 1 79 ? 12.460 8.298 -11.128 1.00 87.94 79 ILE A N 1
ATOM 656 C CA . ILE A 1 79 ? 12.751 6.860 -11.119 1.00 87.94 79 ILE A CA 1
ATOM 657 C C . ILE A 1 79 ? 12.278 6.205 -12.414 1.00 87.94 79 ILE A C 1
ATOM 659 O O . ILE A 1 79 ? 13.029 5.430 -13.005 1.00 87.94 79 ILE A O 1
ATOM 663 N N . ASP A 1 80 ? 11.075 6.536 -12.881 1.00 89.19 80 ASP A N 1
ATOM 664 C CA . ASP A 1 80 ? 10.526 5.985 -14.120 1.00 89.19 80 ASP A CA 1
ATOM 665 C C . ASP A 1 80 ? 11.412 6.354 -15.333 1.00 89.19 80 ASP A C 1
ATOM 667 O O . ASP A 1 80 ? 11.721 5.484 -16.151 1.00 89.19 80 ASP A O 1
ATOM 671 N N . GLU A 1 81 ? 11.904 7.598 -15.423 1.00 94.00 81 GLU A N 1
ATOM 672 C CA . GLU A 1 81 ? 12.871 8.019 -16.456 1.00 94.00 81 GLU A CA 1
ATOM 673 C C . GLU A 1 81 ? 14.210 7.276 -16.351 1.00 94.00 81 GLU A C 1
ATOM 675 O O . GLU A 1 81 ? 14.765 6.813 -17.356 1.00 94.00 81 GLU A O 1
ATOM 680 N N . SER A 1 82 ? 14.725 7.119 -15.128 1.00 91.44 82 SER A N 1
ATOM 681 C CA . SER A 1 82 ? 15.982 6.405 -14.881 1.00 91.44 82 SER A CA 1
ATOM 682 C C . SER A 1 82 ? 15.881 4.933 -15.294 1.00 91.44 82 SER A C 1
ATOM 684 O O . SER A 1 82 ? 16.803 4.391 -15.904 1.00 91.44 82 SER A O 1
ATOM 686 N N . LEU A 1 83 ? 14.740 4.289 -15.028 1.00 88.81 83 LEU A N 1
ATOM 687 C CA . LEU A 1 83 ? 14.469 2.910 -15.434 1.00 88.81 83 LEU A CA 1
ATOM 688 C C . LEU A 1 83 ? 14.379 2.769 -16.955 1.00 88.81 83 LEU A C 1
ATOM 690 O O . LEU A 1 83 ? 14.943 1.827 -17.510 1.00 88.81 83 LEU A O 1
ATOM 694 N N . GLN A 1 84 ? 13.707 3.695 -17.645 1.00 91.81 84 GLN A N 1
ATOM 695 C CA . GLN A 1 84 ? 13.648 3.686 -19.110 1.00 91.81 84 GLN A CA 1
ATOM 696 C C . GLN A 1 84 ? 15.040 3.814 -19.732 1.00 91.81 84 GLN A C 1
ATOM 698 O O . GLN A 1 84 ? 15.366 3.073 -20.662 1.00 91.81 84 GLN A O 1
ATOM 703 N N . THR A 1 85 ? 15.864 4.708 -19.182 1.00 91.94 85 THR A N 1
ATOM 704 C CA . THR A 1 85 ? 17.251 4.915 -19.614 1.00 91.94 85 THR A CA 1
ATOM 705 C C . THR A 1 85 ? 18.073 3.644 -19.422 1.00 91.94 85 THR A C 1
ATOM 707 O O . THR A 1 85 ? 18.648 3.132 -20.380 1.00 91.94 85 THR A O 1
ATOM 710 N N . TRP A 1 86 ? 18.034 3.056 -18.224 1.00 90.88 86 TRP A N 1
ATOM 711 C CA . TRP A 1 86 ? 18.730 1.804 -17.928 1.00 90.88 86 TRP A CA 1
ATOM 712 C C . TRP A 1 86 ? 18.298 0.660 -18.858 1.00 90.88 86 TRP A C 1
ATOM 714 O O . TRP A 1 86 ? 19.135 -0.074 -19.386 1.00 90.88 86 TRP A O 1
ATOM 724 N N . VAL A 1 87 ? 16.994 0.519 -19.116 1.00 91.38 87 VAL A N 1
ATOM 725 C CA . VAL A 1 87 ? 16.474 -0.488 -20.051 1.00 91.38 87 VAL A CA 1
ATOM 726 C C . VAL A 1 87 ? 17.001 -0.254 -21.468 1.00 91.38 87 VAL A C 1
ATOM 728 O O . VAL A 1 87 ? 17.351 -1.221 -22.143 1.00 91.38 87 VAL A O 1
ATOM 731 N N . ALA A 1 88 ? 17.056 0.994 -21.937 1.00 89.75 88 ALA A N 1
ATOM 732 C CA . ALA A 1 88 ? 17.584 1.321 -23.260 1.00 89.75 88 ALA A CA 1
ATOM 733 C C . ALA A 1 88 ? 19.076 0.968 -23.387 1.00 89.75 88 ALA A C 1
ATOM 735 O O . ALA A 1 88 ? 19.484 0.412 -24.405 1.00 89.75 88 ALA A O 1
ATOM 736 N N . GLU A 1 89 ? 19.864 1.217 -22.341 1.00 89.50 89 GLU A N 1
ATOM 737 C CA . GLU A 1 89 ? 21.298 0.903 -22.298 1.00 89.50 89 GLU A CA 1
ATOM 738 C C . GLU A 1 89 ? 21.578 -0.607 -22.262 1.00 89.50 89 GLU A C 1
ATOM 740 O O . GLU A 1 89 ? 22.558 -1.070 -22.841 1.00 89.50 89 GLU A O 1
ATOM 745 N N . ASN A 1 90 ? 20.702 -1.393 -21.628 1.00 83.75 90 ASN A N 1
ATOM 746 C CA . ASN A 1 90 ? 20.911 -2.830 -21.418 1.00 83.75 90 ASN A CA 1
ATOM 747 C C . ASN A 1 90 ? 20.162 -3.730 -22.418 1.00 83.75 90 ASN A C 1
ATOM 749 O O . ASN A 1 90 ? 20.434 -4.925 -22.480 1.00 83.75 90 ASN A O 1
ATOM 753 N N . LYS A 1 91 ? 19.245 -3.194 -23.237 1.00 67.19 91 LYS A N 1
ATOM 754 C CA . LYS A 1 91 ? 18.564 -3.949 -24.313 1.00 67.19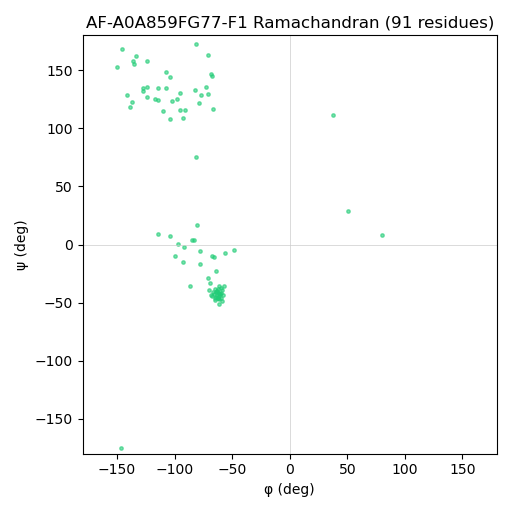 91 LYS A CA 1
ATOM 755 C C . LYS A 1 91 ? 19.414 -4.161 -25.574 1.00 67.19 91 LYS A C 1
ATOM 757 O O . LYS A 1 91 ? 18.960 -4.846 -26.487 1.00 67.19 91 LYS A O 1
ATOM 762 N N . GLY A 1 92 ? 20.605 -3.563 -25.643 1.00 59.97 92 GLY A N 1
ATOM 763 C CA . GLY A 1 92 ? 21.536 -3.679 -26.771 1.00 59.97 92 GLY A CA 1
ATOM 764 C C . GLY A 1 92 ? 22.748 -4.594 -26.543 1.00 59.97 92 GLY A C 1
ATOM 765 O O . GLY A 1 92 ? 23.639 -4.581 -27.389 1.00 59.97 92 GLY A O 1
ATOM 766 N N . SER A 1 93 ? 22.811 -5.331 -25.424 1.00 51.31 93 SER A N 1
ATOM 767 C CA . SER A 1 93 ? 23.877 -6.307 -25.107 1.00 51.31 93 SER A CA 1
ATOM 768 C C . SER A 1 93 ? 23.428 -7.752 -25.297 1.00 51.31 93 SER A C 1
ATOM 770 O O . SER A 1 93 ? 22.254 -8.046 -24.982 1.00 51.31 93 SER A O 1
#

Nearest PDB structures (foldseek):
  8kfp-assembly1_A  TM=4.853E-01  e=1.646E+00  Drosophila melanogaster
  8h9d-assembly1_B  TM=3.114E-01  e=4.039E-01  Lachnospiraceae bacterium
  6mzk-assembly1_B  TM=2.502E-01  e=3.533E-01  Influenza A virus (A/swine/Pennsylvania/A01076779/2010(H3N2))
  8oeu-assembly1_S  TM=2.885E-01  e=2.012E+00  Homo sapiens

Secondary structure (DSSP, 8-state):
--GGG-EEEEEEEEE-TTS-EEEEEEETTSS--EEESSHHHHHHHHHHHHHHTT--TTTTS-EEEEEE----HHHHHHHHHHHHHHHHHHTT-